Protein AF-A0A914P938-F1 (afdb_monomer)

Solvent-accessible surface area (backbone atoms only — not comparable to full-atom values): 10726 Å² total; per-residue (Å²): 134,90,89,69,88,89,79,86,85,87,88,77,64,89,82,74,40,92,81,68,36,75,65,54,51,44,51,51,51,37,60,76,34,74,74,81,52,87,70,83,89,84,82,69,67,74,60,75,78,57,80,80,78,50,75,64,57,53,54,50,49,54,53,52,51,53,52,50,52,54,47,52,55,49,51,45,67,73,27,44,41,78,91,78,74,43,78,63,73,77,56,64,74,72,51,51,45,81,44,73,62,90,95,41,82,42,75,42,33,48,74,63,50,55,76,46,41,38,73,92,80,70,40,60,69,74,62,75,70,63,75,47,50,64,58,51,54,58,74,70,42,96,70,90,76,87,73,84,83,68,77,81,74,77,78,80,75,76,86,83,127

Secondary structure (DSSP, 8-state):
---S---------TTS-SSS-HHHHHHHHHHHTTTSS-------GGGGG-SSPPHHHHHHHHHHHHHHHHHHHHHHHHHEETTTTEE---SGGGSEEEEEETTEEEEEEHHHHHHTEETTTTEES--GGGGGHHHHHHHH-SS------SPPPPP------

Radius of gyration: 25.07 Å; Cα contacts (8 Å, |Δi|>4): 70; chains: 1; bounding box: 50×64×79 Å

Organism: NCBI:txid227884

Foldseek 3Di:
DPPDDDDDDDDDDCVNDDPCHQVNVQVVCCVVCVPVDHGDDDDCPPCVVPDDDDPVCVVVVVVLVVVVVVLVVVQCVVQADPVVRGGNLPDQQSAWDFDDDDPDTDTHRVVVQVVQADPVVRGGPDPPCVVCVVVVVVVVDPDDPDDPPDDPDPPPPDPDD

Structure (mmCIF, N/CA/C/O backbone):
data_AF-A0A914P938-F1
#
_entry.id   AF-A0A914P938-F1
#
loop_
_atom_site.group_PDB
_atom_site.id
_atom_site.type_symbol
_atom_site.label_atom_id
_atom_site.label_alt_id
_atom_site.label_comp_id
_atom_site.label_asym_id
_atom_site.label_entity_id
_atom_site.label_seq_id
_atom_site.pdbx_PDB_ins_code
_atom_site.Cartn_x
_atom_site.Cartn_y
_atom_site.Cartn_z
_atom_site.occupancy
_atom_site.B_iso_or_equiv
_atom_site.auth_seq_id
_atom_site.auth_comp_id
_atom_site.auth_asym_id
_atom_site.auth_atom_id
_atom_site.pdbx_PDB_model_num
ATOM 1 N N . MET A 1 1 ? -4.008 -5.122 42.648 1.00 38.56 1 MET A N 1
ATOM 2 C CA . MET A 1 1 ? -4.780 -3.915 42.281 1.00 38.56 1 MET A CA 1
ATOM 3 C C . MET A 1 1 ? -4.215 -3.361 40.977 1.00 38.56 1 MET A C 1
ATOM 5 O O . MET A 1 1 ? -3.126 -2.799 41.007 1.00 38.56 1 MET A O 1
ATOM 9 N N . GLN A 1 2 ? -4.878 -3.573 39.835 1.00 46.28 2 GLN A N 1
ATOM 10 C CA . GLN A 1 2 ? -4.465 -2.946 38.571 1.00 46.28 2 GLN A CA 1
ATOM 11 C C . GLN A 1 2 ? -4.827 -1.458 38.628 1.00 46.28 2 GLN A C 1
ATOM 13 O O . GLN A 1 2 ? -5.986 -1.089 38.478 1.00 46.28 2 GLN A O 1
ATOM 18 N N . HIS A 1 3 ? -3.842 -0.609 38.910 1.00 46.06 3 HIS A N 1
ATOM 19 C CA . HIS A 1 3 ? -4.010 0.841 38.873 1.00 46.06 3 HIS A CA 1
ATOM 20 C C . HIS A 1 3 ? -3.746 1.326 37.445 1.00 46.06 3 HIS A C 1
ATOM 22 O O . HIS A 1 3 ? -2.600 1.526 37.052 1.00 46.06 3 HIS A O 1
ATOM 28 N N . GLY A 1 4 ? -4.809 1.478 36.654 1.00 66.81 4 GLY A N 1
ATOM 29 C CA . GLY A 1 4 ? -4.740 2.047 35.310 1.00 66.81 4 GLY A CA 1
ATOM 30 C C . GLY A 1 4 ? -6.095 2.034 34.608 1.00 66.81 4 GLY A C 1
ATOM 31 O O . GLY A 1 4 ? -6.872 1.097 34.762 1.00 66.81 4 GLY A O 1
ATOM 32 N N . VAL A 1 5 ? -6.384 3.077 33.828 1.00 75.38 5 VAL A N 1
ATOM 33 C CA . VAL A 1 5 ? -7.568 3.108 32.956 1.00 75.38 5 VAL A CA 1
ATOM 34 C C . VAL A 1 5 ? -7.346 2.117 31.814 1.00 75.38 5 VAL A C 1
ATOM 36 O O . VAL A 1 5 ? -6.444 2.321 30.997 1.00 75.38 5 VAL A O 1
ATOM 39 N N . GLN A 1 6 ? -8.162 1.064 31.750 1.00 79.75 6 GLN A N 1
ATOM 40 C CA . GLN A 1 6 ? -8.167 0.131 30.624 1.00 79.75 6 GLN A CA 1
ATOM 41 C C . GLN A 1 6 ? -8.705 0.846 29.382 1.00 79.75 6 GLN A C 1
ATOM 43 O O . GLN A 1 6 ? -9.772 1.457 29.405 1.00 79.75 6 GLN A O 1
ATOM 48 N N . ARG A 1 7 ? -7.927 0.818 28.299 1.00 87.25 7 ARG A N 1
ATOM 49 C CA . ARG A 1 7 ? -8.291 1.414 27.013 1.00 87.25 7 ARG A CA 1
ATOM 50 C C . ARG A 1 7 ? -8.195 0.352 25.938 1.00 87.25 7 ARG A C 1
ATOM 52 O O . ARG A 1 7 ? -7.213 -0.383 25.884 1.00 87.25 7 ARG A O 1
ATOM 59 N N . TYR A 1 8 ? -9.193 0.332 25.070 1.00 88.31 8 TYR A N 1
ATOM 60 C CA . TYR A 1 8 ? -9.254 -0.557 23.921 1.00 88.31 8 TYR A CA 1
ATOM 61 C C . TYR A 1 8 ? -9.165 0.277 22.648 1.00 88.31 8 TYR A C 1
ATOM 63 O O . TYR A 1 8 ? -9.718 1.376 22.577 1.00 88.31 8 TYR A O 1
ATOM 71 N N . LEU A 1 9 ? -8.456 -0.245 21.652 1.00 91.19 9 LEU A N 1
ATOM 72 C CA . LEU A 1 9 ? -8.358 0.351 20.328 1.00 91.19 9 LEU A CA 1
ATOM 73 C C . LEU A 1 9 ? -8.893 -0.651 19.311 1.00 91.19 9 LEU A C 1
ATOM 75 O O . LEU A 1 9 ? -8.418 -1.783 19.243 1.00 91.19 9 LEU A O 1
ATOM 79 N N . ILE A 1 10 ? -9.862 -0.215 18.513 1.00 91.81 10 ILE A N 1
ATOM 80 C CA . ILE A 1 10 ? -10.369 -0.967 17.369 1.00 91.81 10 ILE A CA 1
ATOM 81 C C . ILE A 1 10 ? -9.857 -0.270 16.114 1.00 91.81 10 ILE A C 1
ATOM 83 O O . ILE A 1 10 ? -10.047 0.934 15.948 1.00 91.81 10 ILE A O 1
ATOM 87 N N . ILE A 1 11 ? -9.201 -1.029 15.239 1.00 93.38 11 ILE A N 1
ATOM 88 C CA . ILE A 1 11 ? -8.705 -0.537 13.953 1.00 93.38 11 ILE A CA 1
ATOM 89 C C . ILE A 1 11 ? -9.637 -1.064 12.862 1.00 93.38 11 ILE A C 1
ATOM 91 O O . ILE A 1 11 ? -9.816 -2.274 12.728 1.00 93.38 11 ILE A O 1
ATOM 95 N N . ARG A 1 12 ? -10.224 -0.153 12.079 1.00 94.44 12 ARG A N 1
ATOM 96 C CA . ARG A 1 12 ? -11.089 -0.460 10.932 1.00 94.44 12 ARG A CA 1
ATOM 97 C C . ARG A 1 12 ? -10.456 0.111 9.665 1.00 94.44 12 ARG A C 1
ATOM 99 O O . ARG A 1 12 ? -10.177 1.306 9.612 1.00 94.44 12 ARG A O 1
ATOM 106 N N . CYS A 1 13 ? -10.290 -0.719 8.637 1.00 94.56 13 CYS A N 1
ATOM 107 C CA . CYS A 1 13 ? -9.940 -0.244 7.297 1.00 94.56 13 CYS A CA 1
ATOM 108 C C . CYS A 1 13 ? -11.151 0.423 6.630 1.00 94.56 13 CYS A C 1
ATOM 110 O O . CYS A 1 13 ? -12.279 -0.043 6.786 1.00 94.56 13 CYS A O 1
ATOM 112 N N . GLU A 1 14 ? -10.919 1.472 5.841 1.00 93.25 14 GLU A N 1
ATOM 113 C CA . GLU A 1 14 ? -11.971 2.269 5.189 1.00 93.25 14 GLU A CA 1
ATOM 114 C C . GLU A 1 14 ? -12.981 1.410 4.406 1.00 93.25 14 GLU A C 1
ATOM 116 O O . GLU A 1 14 ? -14.192 1.531 4.615 1.00 93.25 14 GLU A O 1
ATOM 121 N N . ASN A 1 15 ? -12.467 0.454 3.626 1.00 92.75 15 ASN A N 1
ATOM 122 C CA . ASN A 1 15 ? -13.236 -0.461 2.778 1.00 92.75 15 ASN A CA 1
ATOM 123 C C . ASN A 1 15 ? -13.522 -1.828 3.427 1.00 92.75 15 ASN A C 1
ATOM 125 O O . ASN A 1 15 ? -13.837 -2.783 2.725 1.00 92.75 15 ASN A O 1
ATOM 129 N N . ALA A 1 16 ? -13.414 -1.961 4.756 1.00 93.69 16 ALA A N 1
ATOM 130 C CA . ALA A 1 16 ? -13.637 -3.247 5.430 1.00 93.69 16 ALA A CA 1
ATOM 131 C C . ALA A 1 16 ? -15.064 -3.789 5.227 1.00 93.69 16 ALA A C 1
ATOM 133 O O . ALA A 1 16 ? -15.266 -4.994 5.098 1.00 93.69 16 ALA A O 1
ATOM 134 N N . ASN A 1 17 ? -16.059 -2.900 5.221 1.00 96.19 17 ASN A N 1
ATOM 135 C CA . ASN A 1 17 ? -17.442 -3.220 4.892 1.00 96.19 17 ASN A CA 1
ATOM 136 C C . ASN A 1 17 ? -18.202 -1.932 4.542 1.00 96.19 17 ASN A C 1
ATOM 138 O O . ASN A 1 17 ? -18.013 -0.907 5.203 1.00 96.19 17 ASN A O 1
ATOM 142 N N . ARG A 1 18 ? -19.081 -2.003 3.536 1.00 95.06 18 ARG A N 1
ATOM 143 C CA . ARG A 1 18 ? -19.900 -0.881 3.049 1.00 95.06 18 ARG A CA 1
ATOM 144 C C . ARG A 1 18 ? -20.980 -0.425 4.039 1.00 95.06 18 ARG A C 1
ATOM 146 O O . ARG A 1 18 ? -21.289 0.759 4.084 1.00 95.06 18 ARG A O 1
ATOM 153 N N . HIS A 1 19 ? -21.573 -1.349 4.790 1.00 96.06 19 HIS A N 1
ATOM 154 C CA . HIS A 1 19 ? -22.701 -1.074 5.688 1.00 96.06 19 HIS A CA 1
ATOM 155 C C . HIS A 1 19 ? -22.261 -0.881 7.141 1.00 96.06 19 HIS A C 1
ATOM 157 O O . HIS A 1 19 ? -22.829 -0.060 7.853 1.00 96.06 19 HIS A O 1
ATOM 163 N N . TYR A 1 20 ? -21.214 -1.586 7.571 1.00 95.62 20 TYR A N 1
ATOM 164 C CA . TYR A 1 20 ? -20.642 -1.434 8.910 1.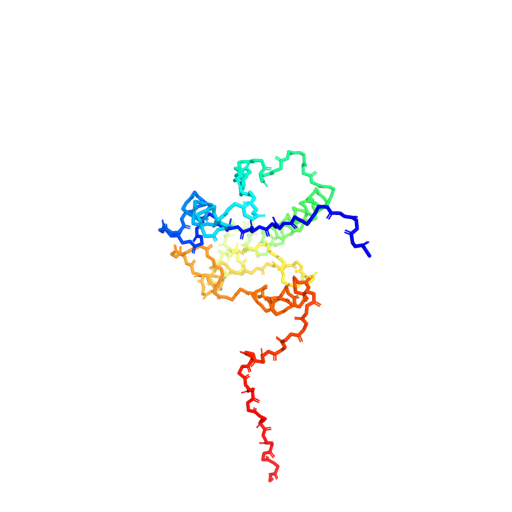00 95.62 20 TYR A CA 1
ATOM 165 C C . TYR A 1 20 ? -19.612 -0.294 8.903 1.00 95.62 20 TYR A C 1
ATOM 167 O O . TYR A 1 20 ? -18.394 -0.515 8.873 1.00 95.62 20 TYR A O 1
ATOM 175 N N . THR A 1 21 ? -20.119 0.941 8.859 1.00 96.19 21 THR A N 1
ATOM 176 C CA . THR A 1 21 ? -19.295 2.159 8.878 1.00 96.19 21 THR A CA 1
ATOM 177 C C . THR A 1 21 ? -18.649 2.375 10.248 1.00 96.19 21 THR A C 1
ATOM 179 O O . THR A 1 21 ? -19.033 1.755 11.242 1.00 96.19 21 THR A O 1
ATOM 182 N N . THR A 1 22 ? -17.646 3.254 10.319 1.00 96.12 22 THR A N 1
ATOM 183 C CA . THR A 1 22 ? -16.980 3.590 11.588 1.00 96.12 22 THR A CA 1
ATOM 184 C C . THR A 1 22 ? -17.975 4.160 12.604 1.00 96.12 22 THR A C 1
ATOM 186 O O . THR A 1 22 ? -17.919 3.826 13.785 1.00 96.12 22 THR A O 1
ATOM 189 N N . GLU A 1 23 ? -18.917 4.972 12.128 1.00 96.19 23 GLU A N 1
ATOM 190 C CA . GLU A 1 23 ? -19.986 5.591 12.908 1.00 96.19 23 GLU A CA 1
ATOM 191 C C . GLU A 1 23 ? -20.971 4.540 13.408 1.00 96.19 23 GLU A C 1
ATOM 193 O O . GLU A 1 23 ? -21.254 4.495 14.602 1.00 96.19 23 GLU A O 1
ATOM 198 N N . PHE A 1 24 ? -21.423 3.647 12.521 1.00 96.56 24 PHE A N 1
ATOM 199 C CA . PHE A 1 24 ? -22.317 2.554 12.897 1.00 96.56 24 PHE A CA 1
ATOM 200 C C . PHE A 1 24 ? -21.694 1.674 13.984 1.00 96.56 24 PHE A C 1
ATOM 202 O O . PHE A 1 24 ? -22.321 1.395 15.001 1.00 96.56 24 PHE A O 1
ATOM 209 N N . VAL A 1 25 ? -20.435 1.266 13.797 1.00 96.00 25 VAL A N 1
ATOM 210 C CA . VAL A 1 25 ? -19.726 0.430 14.771 1.00 96.00 25 VAL A CA 1
ATOM 211 C C . VAL A 1 25 ? -19.575 1.162 16.106 1.00 96.00 25 VAL A C 1
ATOM 213 O O . VAL A 1 25 ? -19.812 0.568 17.154 1.00 96.00 25 VAL A O 1
ATOM 216 N N . GLN A 1 26 ? -19.229 2.452 16.100 1.00 95.94 26 GLN A N 1
ATOM 217 C CA . GLN A 1 26 ? -19.117 3.226 17.336 1.00 95.94 26 GLN A CA 1
ATOM 218 C C . GLN A 1 26 ? -20.452 3.338 18.083 1.00 95.94 26 GLN A C 1
ATOM 220 O O . GLN A 1 26 ? -20.459 3.175 19.305 1.00 95.94 26 GLN A O 1
ATOM 225 N N . GLN A 1 27 ? -21.548 3.603 17.368 1.00 96.25 27 GLN A N 1
ATOM 226 C CA . GLN A 1 27 ? -22.894 3.674 17.940 1.00 96.25 27 GLN A CA 1
ATOM 227 C C . GLN A 1 27 ? -23.321 2.327 18.520 1.00 96.25 27 GLN A C 1
ATOM 229 O O . GLN A 1 27 ? -23.777 2.277 19.658 1.00 96.25 27 GLN A O 1
ATOM 234 N N . LEU A 1 28 ? -23.085 1.236 17.786 1.00 95.94 28 LEU A N 1
ATOM 235 C CA . LEU A 1 28 ? -23.363 -0.122 18.247 1.00 95.94 28 LEU A CA 1
ATOM 236 C C . LEU A 1 28 ? -22.640 -0.426 19.565 1.00 95.94 28 LEU A C 1
ATOM 238 O O . LEU A 1 28 ? -23.264 -0.868 20.523 1.00 95.94 28 LEU A O 1
ATOM 242 N N . PHE A 1 29 ? -21.337 -0.145 19.649 1.00 94.81 29 PHE A N 1
ATOM 243 C CA . PHE A 1 29 ? -20.583 -0.362 20.886 1.00 94.81 29 PHE A CA 1
ATOM 244 C C . PHE A 1 29 ? -21.005 0.576 22.024 1.00 94.81 29 PHE A C 1
ATOM 246 O O . PHE A 1 29 ? -20.908 0.184 23.183 1.00 94.81 29 PHE A O 1
ATOM 253 N N . ALA A 1 30 ? -21.437 1.804 21.724 1.00 94.56 30 ALA A N 1
ATOM 254 C CA . ALA A 1 30 ? -21.937 2.727 22.742 1.00 94.56 30 ALA A CA 1
ATOM 255 C C . ALA A 1 30 ? -23.237 2.210 23.376 1.00 94.56 30 ALA A C 1
ATOM 257 O O . ALA A 1 30 ? -23.364 2.231 24.599 1.00 94.56 30 ALA A O 1
ATOM 258 N N . GLU A 1 31 ? -24.164 1.726 22.545 1.00 96.12 31 GLU A N 1
ATOM 259 C CA . GLU A 1 31 ? -25.457 1.192 22.980 1.00 96.12 31 GLU A CA 1
ATOM 260 C C . GLU A 1 31 ? -25.283 -0.122 23.755 1.00 96.12 31 GLU A C 1
ATOM 262 O O . GLU A 1 31 ? -25.703 -0.237 24.907 1.00 96.12 31 GLU A O 1
ATOM 267 N N . GLU A 1 32 ? -24.566 -1.090 23.177 1.00 95.69 32 GLU A N 1
ATOM 268 C CA . GLU A 1 32 ? -24.318 -2.392 23.814 1.00 95.69 32 GLU A CA 1
ATOM 269 C C . GLU A 1 32 ? -23.444 -2.283 25.070 1.00 95.69 32 GLU A C 1
ATOM 271 O O . GLU A 1 32 ? -23.530 -3.116 25.973 1.00 95.69 32 GLU A O 1
ATOM 276 N N . GLY A 1 33 ? -22.618 -1.237 25.159 1.00 91.25 33 GLY A N 1
ATOM 277 C CA . GLY A 1 33 ? -21.794 -0.957 26.329 1.00 91.25 33 GLY A CA 1
ATOM 278 C C . GLY A 1 33 ? -22.594 -0.547 27.566 1.00 91.25 33 GLY A C 1
ATOM 279 O O . GLY A 1 33 ? -22.049 -0.619 28.664 1.00 91.25 33 GLY A O 1
ATOM 280 N N . LYS A 1 34 ? -23.859 -0.119 27.425 1.00 93.38 34 LYS A N 1
ATOM 281 C CA . LYS A 1 34 ? -24.775 0.230 28.536 1.00 93.38 34 LYS A CA 1
ATOM 282 C C . LYS A 1 34 ? -24.163 1.152 29.607 1.00 93.38 34 LYS A C 1
ATOM 284 O O . LYS A 1 34 ? -24.518 1.079 30.779 1.00 93.38 34 LYS A O 1
ATOM 289 N N . GLY A 1 35 ? -23.245 2.031 29.201 1.00 89.94 35 GLY A N 1
ATOM 290 C CA . GLY A 1 35 ? -22.555 2.972 30.088 1.00 89.94 35 GLY A CA 1
ATOM 291 C C . GLY A 1 35 ? -21.318 2.430 30.819 1.00 89.94 35 GLY A C 1
ATOM 292 O O . GLY A 1 35 ? -20.654 3.211 31.496 1.00 89.94 35 GLY A O 1
ATOM 293 N N . GLU A 1 36 ? -20.951 1.156 30.646 1.00 92.44 36 GLU A N 1
ATOM 294 C CA . GLU A 1 36 ? -19.740 0.558 31.243 1.00 92.44 36 GLU A CA 1
ATOM 295 C C . GLU A 1 36 ? -18.444 1.145 30.659 1.00 92.44 36 GLU A C 1
ATOM 297 O O . GLU A 1 36 ? -17.408 1.216 31.321 1.00 92.44 36 GLU A O 1
ATOM 302 N N . PHE A 1 37 ? -18.487 1.596 29.404 1.00 91.25 37 PHE A N 1
ATOM 303 C CA . PHE A 1 37 ? -17.375 2.271 28.744 1.00 91.25 37 PHE A CA 1
ATOM 304 C C . PHE A 1 37 ? -17.865 3.346 27.772 1.00 91.25 37 PHE A C 1
ATOM 306 O O . PHE A 1 37 ? -19.006 3.342 27.315 1.00 91.25 37 PHE A O 1
ATOM 313 N N . SER A 1 38 ? -16.967 4.274 27.432 1.00 92.12 38 SER A N 1
ATOM 314 C CA . SER A 1 38 ? -17.213 5.290 26.404 1.00 92.12 38 SER A CA 1
ATOM 315 C C . SER A 1 38 ? -16.496 4.931 25.108 1.00 92.12 38 SER A C 1
ATOM 317 O O . SER A 1 38 ? -15.375 4.420 25.127 1.00 92.12 38 SER A O 1
ATOM 319 N N . THR A 1 39 ? -17.128 5.229 23.978 1.00 94.94 39 THR A N 1
ATOM 320 C CA . THR A 1 39 ? -16.568 4.996 22.646 1.00 94.94 39 THR A CA 1
ATOM 321 C C . THR A 1 39 ? -16.277 6.324 21.958 1.00 94.94 39 THR A C 1
ATOM 323 O O . THR A 1 39 ? -16.979 7.317 22.150 1.00 94.94 39 THR A O 1
ATOM 326 N N . ARG A 1 40 ? -15.198 6.371 21.174 1.00 95.25 40 ARG A N 1
ATOM 327 C CA . ARG A 1 40 ? -14.803 7.555 20.402 1.00 95.25 40 ARG A CA 1
ATOM 328 C C . ARG A 1 40 ? -14.306 7.135 19.032 1.00 95.25 40 ARG A C 1
ATOM 330 O O . ARG A 1 40 ? -13.659 6.099 18.900 1.00 95.25 40 ARG A O 1
ATOM 337 N N . ILE A 1 41 ? -14.582 7.971 18.040 1.00 96.50 41 ILE A N 1
ATOM 338 C CA . ILE A 1 41 ? -14.093 7.803 16.674 1.00 96.50 41 ILE A CA 1
ATOM 339 C C . ILE A 1 41 ? -12.825 8.635 16.500 1.00 96.50 41 ILE A C 1
ATOM 341 O O . ILE A 1 41 ? -12.765 9.783 16.937 1.00 96.50 41 ILE A O 1
ATOM 345 N N . ASN A 1 42 ? -11.828 8.065 15.830 1.00 95.75 42 ASN A N 1
ATOM 346 C CA . ASN A 1 42 ? -10.692 8.811 15.310 1.00 95.75 42 ASN A CA 1
ATOM 347 C C . ASN A 1 42 ? -10.439 8.386 13.859 1.00 95.75 42 ASN A C 1
ATOM 349 O O . ASN A 1 42 ? -9.951 7.284 13.609 1.00 95.75 42 ASN A O 1
ATOM 353 N N . VAL A 1 43 ? -10.796 9.255 12.911 1.00 95.50 43 VAL A N 1
ATOM 354 C CA . VAL A 1 43 ? -10.509 9.070 11.485 1.00 95.50 43 VAL A CA 1
ATOM 355 C C . VAL A 1 43 ? -9.301 9.930 11.138 1.00 95.50 43 VAL A C 1
ATOM 357 O O . VAL A 1 43 ? -9.409 11.148 11.037 1.00 95.50 43 VAL A O 1
ATOM 360 N N . LEU A 1 44 ? -8.145 9.292 10.944 1.00 94.62 44 LEU A N 1
ATOM 361 C CA . LEU A 1 44 ? -6.888 9.997 10.656 1.00 94.62 44 LEU A CA 1
ATOM 362 C C . LEU A 1 44 ? -6.915 10.745 9.308 1.00 94.62 44 LEU A C 1
ATOM 364 O O . LEU A 1 44 ? -6.227 11.750 9.143 1.00 94.62 44 LEU A O 1
ATOM 368 N N . GLY A 1 45 ? -7.682 10.242 8.333 1.00 94.44 45 GLY A N 1
ATOM 369 C CA . GLY A 1 45 ? -7.757 10.808 6.984 1.00 94.44 45 GLY A CA 1
ATOM 370 C C . GLY A 1 45 ? -6.385 10.923 6.309 1.00 94.44 45 GLY A C 1
ATOM 371 O O . GLY A 1 45 ? -5.540 10.036 6.431 1.00 94.44 45 GLY A O 1
ATOM 372 N N . HIS A 1 46 ? -6.148 12.048 5.631 1.00 95.69 46 HIS A N 1
ATOM 373 C CA . HIS A 1 46 ? -4.924 12.311 4.864 1.00 95.69 46 HIS A CA 1
ATOM 374 C C . HIS A 1 46 ? -3.648 12.378 5.713 1.00 95.69 46 HIS A C 1
ATOM 376 O O . HIS A 1 46 ? -2.561 12.217 5.169 1.00 95.69 46 HIS A O 1
ATOM 382 N N . ALA A 1 47 ? -3.747 12.530 7.040 1.00 94.56 47 ALA A N 1
ATOM 383 C CA . ALA A 1 47 ? -2.576 12.483 7.917 1.00 94.56 47 ALA A CA 1
ATOM 384 C C . ALA A 1 47 ? -1.827 11.137 7.836 1.00 94.56 47 ALA A C 1
ATOM 386 O O . ALA A 1 47 ? -0.643 11.072 8.158 1.00 94.56 47 ALA A O 1
ATOM 387 N N . GLN A 1 48 ? -2.490 10.073 7.363 1.00 95.19 48 GLN A N 1
ATOM 388 C CA . GLN A 1 48 ? -1.872 8.768 7.102 1.00 95.19 48 GLN A CA 1
ATOM 389 C C . GLN A 1 48 ? -0.814 8.801 5.990 1.00 95.19 48 GLN A C 1
ATOM 391 O O . GLN A 1 48 ? 0.067 7.948 5.982 1.00 95.19 48 GLN A O 1
ATOM 396 N N . GLN A 1 49 ? -0.857 9.789 5.087 1.00 94.81 49 GLN A N 1
ATOM 397 C CA . GLN A 1 49 ? 0.198 10.007 4.086 1.00 94.81 49 GLN A CA 1
ATOM 398 C C . GLN A 1 49 ? 1.520 10.449 4.736 1.00 94.81 49 GLN A C 1
ATOM 400 O O . GLN A 1 49 ? 2.573 10.409 4.103 1.00 94.81 49 GLN A O 1
ATOM 405 N N . GLY A 1 50 ? 1.473 10.843 6.012 1.00 94.31 50 GLY A N 1
ATOM 406 C CA . GLY A 1 50 ? 2.597 11.396 6.742 1.00 94.31 50 GLY A CA 1
ATOM 407 C C . GLY A 1 50 ? 2.830 12.868 6.409 1.00 94.31 50 GLY A C 1
ATOM 408 O O . GLY A 1 50 ? 2.001 13.543 5.805 1.00 94.31 50 GLY A O 1
ATOM 409 N N . GLY A 1 51 ? 3.973 13.376 6.859 1.00 95.06 51 GLY A N 1
ATOM 410 C CA . GLY A 1 51 ? 4.458 14.708 6.504 1.00 95.06 51 GLY A CA 1
ATOM 411 C C . GLY A 1 51 ? 5.823 14.580 5.849 1.00 95.06 51 GLY A C 1
ATOM 412 O O . GLY A 1 51 ? 5.943 14.323 4.657 1.00 95.06 51 GLY A O 1
ATOM 413 N N . ASN A 1 52 ? 6.873 14.693 6.657 1.00 96.06 52 ASN A N 1
ATOM 414 C CA . ASN A 1 52 ? 8.222 14.420 6.180 1.00 96.06 52 ASN A CA 1
ATOM 415 C C . ASN A 1 52 ? 8.446 12.901 6.072 1.00 96.06 52 ASN A C 1
ATOM 417 O O . ASN A 1 52 ? 8.214 12.203 7.063 1.00 96.06 52 ASN A O 1
ATOM 421 N N . PRO A 1 53 ? 8.955 12.385 4.936 1.00 96.56 53 PRO A N 1
ATOM 422 C CA . PRO A 1 53 ? 9.214 10.957 4.779 1.00 96.56 53 PRO A CA 1
ATOM 423 C C . PRO A 1 53 ? 10.242 10.489 5.807 1.00 96.56 53 PRO A C 1
ATOM 425 O O . PRO A 1 53 ? 11.165 11.242 6.162 1.00 96.56 53 PRO A O 1
ATOM 428 N N . THR A 1 54 ? 10.097 9.250 6.276 1.00 97.25 54 THR A N 1
ATOM 429 C CA . THR A 1 54 ? 10.995 8.681 7.285 1.00 97.25 54 THR A CA 1
ATOM 430 C C . THR A 1 54 ? 12.414 8.514 6.719 1.00 97.25 54 THR A C 1
ATOM 432 O O . THR A 1 54 ? 12.590 8.416 5.501 1.00 97.25 54 THR A O 1
ATOM 435 N N . PRO A 1 55 ? 13.467 8.457 7.558 1.00 97.94 55 PRO A N 1
ATOM 436 C CA . PRO A 1 55 ? 14.818 8.153 7.078 1.00 97.94 55 PRO A CA 1
ATOM 437 C C . PRO A 1 55 ? 14.898 6.831 6.301 1.00 97.94 55 PRO A C 1
ATOM 439 O O . PRO A 1 55 ? 15.678 6.724 5.354 1.00 97.94 55 PRO A O 1
ATOM 442 N N . PHE A 1 56 ? 14.069 5.851 6.678 1.00 95.69 56 PHE A N 1
ATOM 443 C CA . PHE A 1 56 ? 13.948 4.582 5.970 1.00 95.69 56 PHE A CA 1
ATOM 444 C C . PHE A 1 56 ? 13.425 4.790 4.546 1.00 95.69 56 PHE A C 1
ATOM 446 O O . PHE A 1 56 ? 14.094 4.380 3.598 1.00 95.69 56 PHE A O 1
ATOM 453 N N . ASP A 1 57 ? 12.302 5.497 4.387 1.00 96.50 57 ASP A N 1
ATOM 454 C CA . ASP A 1 57 ? 11.701 5.754 3.071 1.00 96.50 57 ASP A CA 1
ATOM 455 C C . ASP A 1 57 ? 12.631 6.569 2.172 1.00 96.50 57 ASP A C 1
ATOM 457 O O . ASP A 1 57 ? 12.763 6.276 0.987 1.00 96.50 57 ASP A O 1
ATOM 461 N N . ARG A 1 58 ? 13.352 7.548 2.736 1.00 97.44 58 ARG A N 1
ATOM 462 C CA . ARG A 1 58 ? 14.352 8.330 1.989 1.00 97.44 58 ARG A CA 1
ATOM 463 C C . ARG A 1 58 ? 15.476 7.445 1.464 1.00 97.44 58 ARG A C 1
ATOM 465 O O . ARG A 1 58 ? 15.809 7.504 0.285 1.00 97.44 58 ARG A O 1
ATOM 472 N N . ASN A 1 59 ? 16.059 6.617 2.333 1.00 96.94 59 ASN A N 1
ATOM 473 C CA . ASN A 1 59 ? 17.158 5.736 1.952 1.00 96.94 59 ASN A CA 1
ATOM 474 C C . ASN A 1 59 ? 16.710 4.678 0.935 1.00 96.94 59 ASN A C 1
ATOM 476 O O . ASN A 1 59 ? 17.412 4.434 -0.047 1.00 96.94 59 ASN A O 1
ATOM 480 N N . MET A 1 60 ? 15.542 4.070 1.158 1.00 95.44 60 MET A N 1
ATOM 481 C CA . MET A 1 60 ? 14.965 3.089 0.245 1.00 95.44 6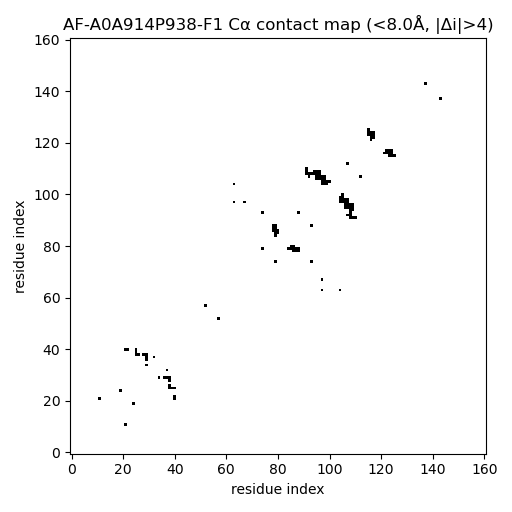0 MET A CA 1
ATOM 482 C C . MET A 1 60 ? 14.645 3.724 -1.111 1.00 95.44 60 MET A C 1
ATOM 484 O O . MET A 1 60 ? 15.019 3.163 -2.135 1.00 95.44 60 MET A O 1
ATOM 488 N N . GLY A 1 61 ? 14.049 4.919 -1.129 1.00 96.12 61 GLY A N 1
ATOM 489 C CA . GLY A 1 61 ? 13.758 5.662 -2.355 1.00 96.12 61 GLY A CA 1
ATOM 490 C C . GLY A 1 61 ? 15.009 5.905 -3.199 1.00 96.12 61 GLY A C 1
ATOM 491 O O . GLY A 1 61 ? 15.017 5.590 -4.386 1.00 96.12 61 GLY A O 1
ATOM 492 N N . THR A 1 62 ? 16.106 6.365 -2.587 1.00 97.00 62 THR A N 1
ATOM 493 C CA . THR A 1 62 ? 17.384 6.543 -3.299 1.00 97.00 62 THR A CA 1
ATOM 494 C C . THR A 1 62 ? 17.954 5.219 -3.815 1.00 97.00 62 THR A C 1
ATOM 496 O O . THR A 1 62 ? 18.438 5.164 -4.944 1.00 97.00 62 THR A O 1
ATOM 499 N N . LYS A 1 63 ? 17.878 4.138 -3.028 1.00 95.56 63 LYS A N 1
ATOM 500 C CA . LYS A 1 63 ? 18.344 2.806 -3.451 1.00 95.56 63 LYS A CA 1
ATOM 501 C C . LYS A 1 63 ? 17.556 2.273 -4.644 1.00 95.56 63 LYS A C 1
ATOM 503 O O . LYS A 1 63 ? 18.164 1.797 -5.598 1.00 95.56 63 LYS A O 1
ATOM 508 N N . LEU A 1 64 ? 16.228 2.351 -4.595 1.00 96.88 64 LEU A N 1
ATOM 509 C CA . LEU A 1 64 ? 15.368 1.895 -5.685 1.00 96.88 64 LEU A CA 1
ATOM 510 C C . LEU A 1 64 ? 15.569 2.753 -6.939 1.00 96.88 64 LEU A C 1
ATOM 512 O O . LEU A 1 64 ? 15.688 2.198 -8.024 1.00 96.88 64 LEU A O 1
ATOM 516 N N . ALA A 1 65 ? 15.710 4.074 -6.796 1.00 97.62 65 ALA A N 1
ATOM 517 C CA . ALA A 1 65 ? 15.988 4.968 -7.920 1.00 97.62 65 ALA A CA 1
ATOM 518 C C . ALA A 1 65 ? 17.324 4.649 -8.612 1.00 97.62 65 ALA A C 1
ATOM 520 O O . ALA A 1 65 ? 17.373 4.555 -9.836 1.00 97.62 65 ALA A O 1
ATOM 521 N N . ALA A 1 66 ? 18.393 4.425 -7.839 1.00 97.44 66 ALA A N 1
ATOM 522 C CA . ALA A 1 66 ? 19.691 4.038 -8.392 1.00 97.44 66 ALA A CA 1
ATOM 523 C C . ALA A 1 66 ? 19.604 2.709 -9.160 1.00 97.44 66 ALA A C 1
ATOM 525 O O . ALA A 1 66 ? 20.081 2.615 -10.288 1.00 97.44 66 ALA A O 1
ATOM 526 N N . ARG A 1 67 ? 18.920 1.708 -8.589 1.00 96.69 67 ARG A N 1
ATOM 527 C CA . ARG A 1 67 ? 18.707 0.407 -9.242 1.00 96.69 67 ARG A CA 1
ATOM 528 C C . ARG A 1 67 ? 17.870 0.516 -10.512 1.00 96.69 67 ARG A C 1
ATOM 530 O O . ARG A 1 67 ? 18.208 -0.119 -11.503 1.00 96.69 67 ARG A O 1
ATOM 537 N N . ALA A 1 68 ? 16.805 1.315 -10.496 1.00 97.06 68 ALA A N 1
ATOM 538 C CA . ALA A 1 68 ? 15.979 1.560 -11.674 1.00 97.06 68 ALA A CA 1
ATOM 539 C C . ALA A 1 68 ? 16.793 2.204 -12.804 1.00 97.06 68 ALA A C 1
ATOM 541 O O . ALA A 1 68 ? 16.692 1.778 -13.950 1.00 97.06 68 ALA A O 1
ATOM 542 N N . LEU A 1 69 ? 17.645 3.183 -12.484 1.00 97.31 69 LEU A N 1
ATOM 543 C CA . LEU A 1 69 ? 18.507 3.825 -13.475 1.00 97.31 69 LEU A CA 1
ATOM 544 C C . LEU A 1 69 ? 19.544 2.852 -14.059 1.00 97.31 69 LEU A C 1
ATOM 546 O O . LEU A 1 69 ? 19.710 2.800 -15.275 1.00 97.31 69 LEU A O 1
ATOM 550 N N . GLU A 1 70 ? 20.218 2.067 -13.213 1.00 96.56 70 GLU A N 1
ATOM 551 C CA . GLU A 1 70 ? 21.151 1.016 -13.656 1.00 96.56 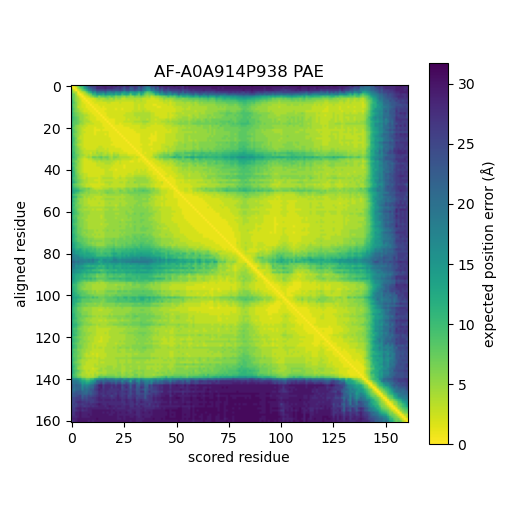70 GLU A CA 1
ATOM 552 C C . GLU A 1 70 ? 20.475 0.020 -14.607 1.00 96.56 70 GLU A C 1
ATOM 554 O O . GLU A 1 70 ? 21.051 -0.371 -15.628 1.00 96.56 70 GLU A O 1
ATOM 559 N N . TYR A 1 71 ? 19.236 -0.358 -14.294 1.00 95.62 71 TYR A N 1
ATOM 560 C CA . TYR A 1 71 ? 18.448 -1.266 -15.109 1.00 95.62 71 TYR A CA 1
ATOM 561 C C . TYR A 1 71 ? 18.077 -0.658 -16.464 1.00 95.62 71 TYR A C 1
ATOM 563 O O . TYR A 1 71 ? 18.340 -1.274 -17.493 1.00 95.62 71 TYR A O 1
ATOM 571 N N . LEU A 1 72 ? 17.575 0.581 -16.489 1.00 94.88 72 LEU A N 1
ATOM 572 C CA . LEU A 1 72 ? 17.253 1.287 -17.734 1.00 94.88 72 LEU A CA 1
ATOM 573 C C . LEU A 1 72 ? 18.475 1.441 -18.648 1.00 94.88 72 LEU A C 1
ATOM 575 O O . LEU A 1 72 ? 18.366 1.247 -19.855 1.00 94.88 72 LEU A O 1
ATOM 579 N N . ILE A 1 73 ? 19.649 1.756 -18.088 1.00 95.19 73 ILE A N 1
ATOM 580 C CA . ILE A 1 73 ? 20.895 1.859 -18.864 1.00 95.19 73 ILE A CA 1
ATOM 581 C C . ILE A 1 73 ? 21.283 0.498 -19.450 1.00 95.19 73 ILE A C 1
ATOM 583 O O . ILE A 1 73 ? 21.721 0.435 -20.598 1.00 95.19 73 ILE A O 1
ATOM 587 N N . THR A 1 74 ? 21.148 -0.577 -18.671 1.00 94.00 74 THR A N 1
ATOM 588 C CA . THR A 1 74 ? 21.435 -1.944 -19.134 1.00 94.00 74 THR A CA 1
ATOM 589 C C . THR A 1 74 ? 20.514 -2.328 -20.289 1.00 94.00 74 THR A C 1
ATOM 591 O O . THR A 1 74 ? 21.001 -2.683 -21.356 1.00 94.00 74 THR A O 1
ATOM 594 N N . GLN A 1 75 ? 19.205 -2.144 -20.115 1.00 93.50 75 GLN A N 1
ATOM 595 C CA . GLN A 1 75 ? 18.195 -2.445 -21.129 1.00 93.50 75 GLN A CA 1
ATOM 596 C C . GLN A 1 75 ? 18.391 -1.611 -22.402 1.00 93.50 75 GLN A C 1
ATOM 598 O O . GLN A 1 75 ? 18.324 -2.140 -23.505 1.00 93.50 75 GLN A O 1
ATOM 603 N N . ALA A 1 76 ? 18.714 -0.319 -22.273 1.00 92.00 76 ALA A N 1
ATOM 604 C CA . ALA A 1 76 ? 18.998 0.530 -23.426 1.00 92.00 76 ALA A CA 1
ATOM 605 C C . ALA A 1 76 ? 20.226 0.047 -24.215 1.00 92.00 76 ALA A C 1
ATOM 607 O O . ALA A 1 76 ? 20.192 0.033 -25.438 1.00 92.00 76 ALA A O 1
ATOM 608 N N . LYS A 1 77 ? 21.301 -0.372 -23.536 1.00 91.81 77 LYS A N 1
ATOM 609 C CA . LYS A 1 77 ? 22.504 -0.903 -24.202 1.00 91.81 77 LYS A CA 1
ATOM 610 C C . LYS A 1 77 ? 22.266 -2.243 -24.891 1.00 91.81 77 LYS A C 1
ATOM 612 O O . LYS A 1 77 ? 22.942 -2.540 -25.868 1.00 91.81 77 LYS A O 1
ATOM 617 N N . GLU A 1 78 ? 21.374 -3.055 -24.342 1.00 91.06 78 GLU A N 1
ATOM 618 C CA . GLU A 1 78 ? 21.074 -4.392 -24.847 1.00 91.06 78 GLU A CA 1
ATOM 619 C C . GLU A 1 78 ? 20.115 -4.350 -26.040 1.00 91.06 78 GLU A C 1
ATOM 621 O O . GLU A 1 78 ? 20.351 -5.011 -27.050 1.00 91.06 78 GLU A O 1
ATOM 626 N N . TYR A 1 79 ? 19.071 -3.522 -25.957 1.00 91.06 79 TYR A N 1
ATOM 627 C CA . TYR A 1 79 ? 17.985 -3.518 -26.933 1.00 91.06 79 TYR A CA 1
ATOM 628 C C . TYR A 1 79 ? 18.033 -2.377 -27.957 1.00 91.06 79 TYR A C 1
ATOM 630 O O . TYR A 1 79 ? 17.361 -2.477 -28.985 1.00 91.06 79 TYR A O 1
ATOM 638 N N . VAL A 1 80 ? 18.800 -1.305 -27.725 1.00 89.81 80 VAL A N 1
ATOM 639 C CA . VAL A 1 80 ? 18.890 -0.164 -28.654 1.00 89.81 80 VAL A CA 1
ATOM 640 C C . VAL A 1 80 ? 20.239 -0.159 -29.368 1.00 89.81 80 VAL A C 1
ATOM 642 O O . VAL A 1 80 ? 21.279 0.101 -28.766 1.00 89.81 80 VAL A O 1
ATOM 645 N N . ASP A 1 81 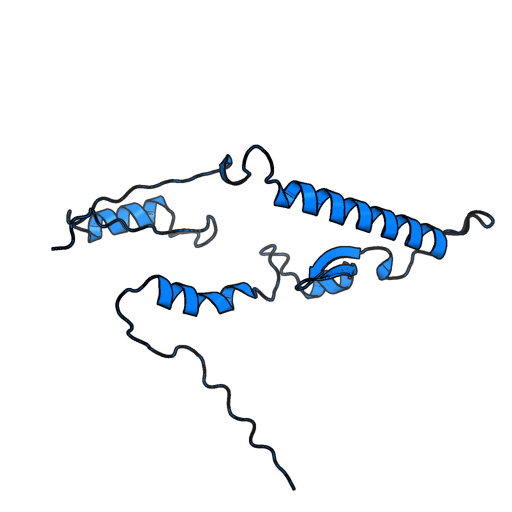? 20.211 -0.381 -30.682 1.00 88.62 81 ASP A N 1
ATOM 646 C CA . ASP A 1 81 ? 21.374 -0.229 -31.559 1.00 88.62 81 ASP A CA 1
ATOM 647 C C . ASP A 1 81 ? 21.336 1.168 -32.198 1.00 88.62 81 ASP A C 1
ATOM 649 O O . ASP A 1 81 ? 20.541 1.448 -33.101 1.00 88.62 81 ASP A O 1
ATOM 653 N N . LEU A 1 82 ? 22.188 2.068 -31.698 1.00 87.12 82 LEU A N 1
ATOM 654 C CA . LEU A 1 82 ? 22.262 3.453 -32.171 1.00 87.12 82 LEU A CA 1
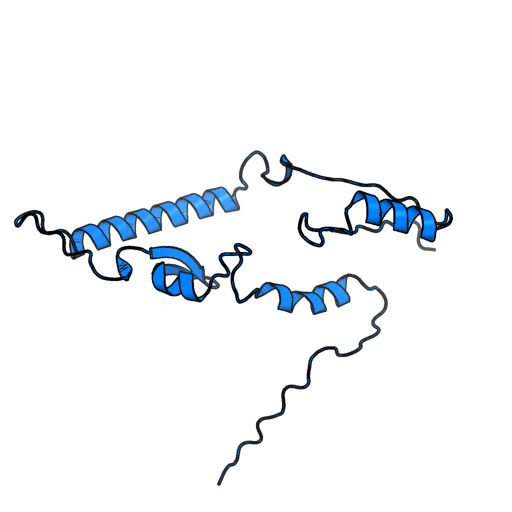ATOM 655 C C . LEU A 1 82 ? 22.823 3.568 -33.593 1.00 87.12 82 LEU A C 1
ATOM 657 O O . LEU A 1 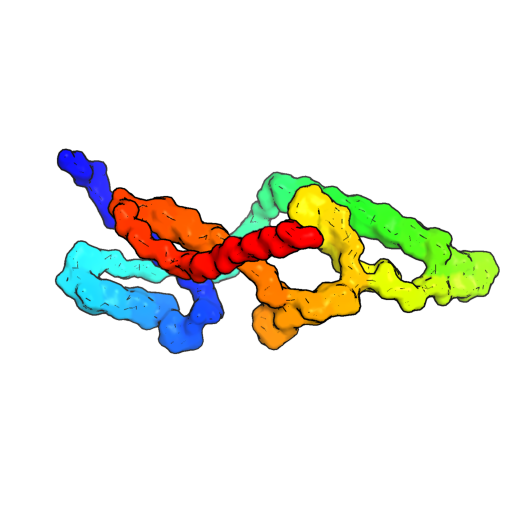82 ? 22.466 4.504 -34.305 1.00 87.12 82 LEU A O 1
ATOM 661 N N . GLU A 1 83 ? 23.685 2.642 -34.017 1.00 87.81 83 GLU A N 1
ATOM 662 C CA . GLU A 1 83 ? 24.312 2.697 -35.341 1.00 87.81 83 GLU A CA 1
ATOM 663 C C . GLU A 1 83 ? 23.315 2.310 -36.431 1.00 87.81 83 GLU A C 1
ATOM 665 O O . GLU A 1 83 ? 23.276 2.928 -37.496 1.00 87.81 83 GLU A O 1
ATOM 670 N N . LYS A 1 84 ? 22.468 1.316 -36.146 1.00 88.56 84 LYS A N 1
ATOM 671 C CA . LYS A 1 84 ? 21.420 0.858 -37.069 1.00 88.56 84 LYS A CA 1
ATOM 672 C C . LYS A 1 84 ? 20.090 1.584 -36.898 1.00 88.56 84 LYS A C 1
ATOM 674 O O . LYS A 1 84 ? 19.197 1.385 -37.715 1.00 88.56 84 LYS A O 1
ATOM 679 N N . CYS A 1 85 ? 19.958 2.424 -35.867 1.00 84.25 85 CYS A N 1
ATOM 680 C CA . CYS A 1 85 ? 18.688 3.039 -35.472 1.00 84.25 85 CYS A CA 1
ATOM 681 C C . CYS A 1 85 ? 17.574 1.989 -35.272 1.00 84.25 85 CYS A C 1
ATOM 683 O O . CYS A 1 85 ? 16.423 2.210 -35.646 1.00 84.25 85 CYS A O 1
ATOM 685 N N . GLU A 1 86 ? 17.919 0.840 -34.684 1.00 88.31 86 GLU A N 1
ATOM 686 C CA . GLU A 1 86 ? 16.995 -0.268 -34.421 1.00 88.31 86 GLU A CA 1
ATOM 687 C C . GLU A 1 86 ? 16.685 -0.371 -32.923 1.00 88.31 86 GLU A C 1
ATOM 689 O O . GLU A 1 86 ? 17.582 -0.291 -32.082 1.00 88.31 86 GLU A O 1
ATOM 694 N N . ASN A 1 87 ? 15.413 -0.607 -32.592 1.00 88.38 87 ASN A N 1
ATOM 695 C CA . ASN A 1 87 ? 14.971 -0.929 -31.238 1.00 88.38 87 ASN A CA 1
ATOM 696 C C . ASN A 1 87 ? 14.410 -2.357 -31.210 1.00 88.38 87 ASN A C 1
ATOM 698 O O . ASN A 1 87 ? 13.422 -2.649 -31.884 1.00 88.38 87 ASN A O 1
ATOM 702 N N . LYS A 1 88 ? 15.051 -3.229 -30.432 1.00 89.25 88 LYS A N 1
ATOM 703 C CA . LYS A 1 88 ? 14.703 -4.646 -30.256 1.00 89.25 88 LYS A CA 1
ATOM 704 C C . LYS A 1 88 ? 14.063 -4.930 -28.897 1.00 89.25 88 LYS A C 1
ATOM 706 O O . LYS A 1 88 ? 13.986 -6.085 -28.500 1.00 89.25 88 LYS A O 1
ATOM 711 N N . ALA A 1 89 ? 13.597 -3.899 -28.194 1.00 87.31 89 ALA A N 1
ATOM 712 C CA . ALA A 1 89 ? 12.893 -4.023 -26.923 1.00 87.31 89 ALA A CA 1
ATOM 713 C C . ALA A 1 89 ? 11.459 -4.548 -27.142 1.00 87.31 89 ALA A C 1
ATOM 715 O O . ALA A 1 89 ? 10.489 -3.802 -27.035 1.00 87.31 89 ALA A O 1
ATOM 716 N N . ILE A 1 90 ? 11.348 -5.826 -27.502 1.00 88.50 90 ILE A N 1
ATOM 717 C CA . ILE A 1 90 ? 10.079 -6.546 -27.709 1.00 88.50 90 ILE A CA 1
ATOM 718 C C . ILE A 1 90 ? 9.822 -7.612 -26.643 1.00 88.50 90 ILE A C 1
ATOM 720 O O . ILE A 1 90 ? 8.702 -8.096 -26.527 1.00 88.50 90 ILE A O 1
ATOM 724 N N . GLU A 1 91 ? 10.857 -7.984 -25.896 1.00 89.56 91 GLU A N 1
ATOM 725 C CA . GLU A 1 91 ? 10.792 -9.018 -24.873 1.00 89.56 91 GLU A CA 1
ATOM 726 C C . GLU A 1 91 ? 10.067 -8.511 -23.617 1.00 89.56 91 GLU A C 1
ATOM 728 O O . GLU A 1 91 ? 10.019 -7.310 -23.328 1.00 89.56 91 GLU A O 1
ATOM 733 N N . ASN A 1 92 ? 9.507 -9.436 -22.838 1.00 90.06 92 ASN A N 1
ATOM 734 C CA . ASN A 1 92 ? 8.681 -9.115 -21.667 1.00 90.06 92 ASN A CA 1
ATOM 735 C C . ASN A 1 92 ? 9.461 -8.438 -20.526 1.00 90.06 92 ASN A C 1
ATOM 737 O O . ASN A 1 92 ? 8.870 -7.793 -19.658 1.00 90.06 92 ASN A O 1
ATOM 741 N N . ASP A 1 93 ? 10.786 -8.576 -20.504 1.00 90.19 93 ASP A N 1
ATOM 742 C CA . ASP A 1 93 ? 11.661 -7.902 -19.545 1.00 90.19 93 ASP A CA 1
ATOM 743 C C . ASP A 1 93 ? 11.788 -6.395 -19.825 1.00 90.19 93 ASP A C 1
ATOM 745 O O . ASP A 1 93 ? 12.163 -5.640 -18.939 1.00 90.19 93 ASP A O 1
ATOM 749 N N . THR A 1 94 ? 11.397 -5.910 -21.000 1.00 91.31 94 THR A N 1
ATOM 750 C CA . THR A 1 94 ? 11.497 -4.482 -21.343 1.00 91.31 94 THR A CA 1
ATOM 751 C C . THR A 1 94 ? 10.519 -3.607 -20.546 1.00 91.31 94 THR A C 1
ATOM 753 O O . THR A 1 94 ? 10.787 -2.428 -20.298 1.00 91.31 94 THR A O 1
ATOM 756 N N . ALA A 1 95 ? 9.405 -4.191 -20.088 1.00 94.19 95 ALA A N 1
ATOM 757 C CA . ALA A 1 95 ? 8.391 -3.553 -19.253 1.00 94.19 95 ALA A CA 1
ATOM 758 C C . ALA A 1 95 ? 8.259 -4.289 -17.911 1.00 94.19 95 ALA A C 1
ATOM 760 O O . ALA A 1 95 ? 7.454 -5.208 -17.742 1.00 94.19 95 ALA A O 1
ATOM 761 N N . THR A 1 96 ? 9.043 -3.855 -16.923 1.00 96.25 96 THR A N 1
ATOM 762 C CA . THR A 1 96 ? 9.095 -4.472 -15.591 1.00 96.25 96 THR A CA 1
ATOM 763 C C . THR A 1 96 ? 8.749 -3.491 -14.474 1.00 96.25 96 THR A C 1
ATOM 765 O O . THR A 1 96 ? 8.966 -2.282 -14.565 1.00 96.25 96 THR A O 1
ATOM 768 N N . LEU A 1 97 ? 8.224 -4.027 -13.372 1.00 96.62 97 LEU A N 1
ATOM 769 C CA . LEU A 1 97 ? 8.046 -3.310 -12.118 1.00 96.62 97 LEU A CA 1
ATOM 770 C C . LEU A 1 97 ? 9.205 -3.636 -11.174 1.00 96.62 97 LEU A C 1
ATOM 772 O O . LEU A 1 97 ? 9.480 -4.801 -10.875 1.00 96.62 97 LEU A O 1
ATOM 776 N N . LEU A 1 98 ? 9.847 -2.591 -10.656 1.00 97.00 98 LEU A N 1
ATOM 777 C CA . LEU A 1 98 ? 10.823 -2.717 -9.582 1.00 97.00 98 LEU A CA 1
ATOM 778 C C . LEU A 1 98 ? 10.105 -2.888 -8.241 1.00 97.00 98 LEU A C 1
ATOM 780 O O . LEU A 1 98 ? 9.412 -1.983 -7.778 1.00 97.00 98 LEU A O 1
ATOM 784 N N . GLY A 1 99 ? 10.314 -4.028 -7.592 1.00 94.31 99 GLY A N 1
ATOM 785 C CA . GLY A 1 99 ? 9.692 -4.348 -6.313 1.00 94.31 99 GLY A CA 1
ATOM 786 C C . GLY A 1 99 ? 10.630 -5.059 -5.346 1.00 94.31 99 GLY A C 1
ATOM 787 O O . GLY A 1 99 ? 11.788 -5.359 -5.645 1.00 94.31 99 GLY A O 1
ATOM 788 N N . LEU A 1 100 ? 10.108 -5.340 -4.154 1.00 92.94 100 LEU A N 1
ATOM 789 C CA . LEU A 1 100 ? 10.771 -6.160 -3.146 1.00 92.94 100 LEU A CA 1
ATOM 790 C C . LEU A 1 100 ? 10.072 -7.520 -3.071 1.00 92.94 100 LEU A C 1
ATOM 792 O O . LEU A 1 100 ? 8.910 -7.594 -2.681 1.00 92.94 100 LEU A O 1
ATOM 796 N N . ARG A 1 101 ? 10.791 -8.602 -3.384 1.00 90.38 101 ARG A N 1
AT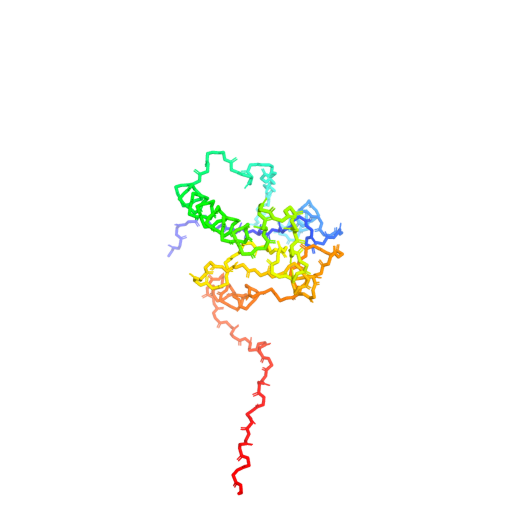OM 797 C CA . ARG A 1 101 ? 10.362 -9.981 -3.094 1.00 90.38 101 ARG A CA 1
ATOM 798 C C . ARG A 1 101 ? 11.241 -10.508 -1.950 1.00 90.38 101 ARG A C 1
ATOM 800 O O . ARG A 1 101 ? 12.437 -10.772 -2.105 1.00 90.38 101 ARG A O 1
ATOM 807 N N . GLY A 1 102 ? 10.665 -10.575 -0.748 1.00 87.19 102 GLY A N 1
ATOM 808 C CA . GLY A 1 102 ? 11.394 -10.889 0.484 1.00 87.19 102 GLY A CA 1
ATOM 809 C C . GLY A 1 102 ? 12.440 -9.820 0.828 1.00 87.19 102 GLY A C 1
ATOM 810 O O . GLY A 1 102 ? 12.101 -8.680 1.122 1.00 87.19 102 GLY A O 1
ATOM 811 N N . ARG A 1 103 ? 13.728 -10.190 0.809 1.00 88.19 103 ARG A N 1
ATOM 812 C CA . ARG A 1 103 ? 14.856 -9.267 1.065 1.00 88.19 103 ARG A CA 1
ATOM 813 C C . ARG A 1 103 ? 15.527 -8.740 -0.207 1.00 88.19 103 ARG A C 1
ATOM 815 O O . ARG A 1 103 ? 16.497 -7.992 -0.109 1.00 88.19 103 ARG A O 1
ATOM 822 N N . ARG A 1 104 ? 15.071 -9.168 -1.387 1.00 93.19 104 ARG A N 1
ATOM 823 C CA . ARG A 1 104 ? 15.714 -8.862 -2.669 1.00 93.19 104 ARG A CA 1
ATOM 824 C C . ARG A 1 104 ? 14.917 -7.810 -3.430 1.00 93.19 104 ARG A C 1
ATOM 826 O O . ARG A 1 104 ? 13.690 -7.852 -3.444 1.00 93.19 104 ARG A O 1
ATOM 833 N N . VAL A 1 105 ? 15.645 -6.902 -4.071 1.00 94.56 105 VAL A N 1
ATOM 834 C CA . VAL A 1 105 ? 15.114 -5.960 -5.060 1.00 94.56 105 VAL A CA 1
ATOM 835 C C . VAL A 1 105 ? 15.074 -6.689 -6.401 1.00 94.56 105 VAL A C 1
ATOM 837 O O . VAL A 1 105 ? 16.106 -7.203 -6.831 1.00 94.56 105 VAL A O 1
ATOM 840 N N . VAL A 1 106 ? 13.897 -6.789 -7.013 1.00 95.75 106 VAL A N 1
ATOM 841 C CA . VAL A 1 106 ? 13.651 -7.602 -8.214 1.00 95.75 106 VAL A CA 1
ATOM 842 C C . VAL A 1 106 ? 12.872 -6.779 -9.238 1.00 95.75 106 VAL A C 1
ATOM 844 O O . VAL A 1 106 ? 11.943 -6.062 -8.869 1.00 95.75 106 VAL A O 1
ATOM 847 N N . PHE A 1 107 ? 13.246 -6.903 -10.510 1.00 96.81 107 PHE A N 1
ATOM 848 C CA . PHE A 1 107 ? 12.467 -6.424 -11.651 1.00 96.81 107 PHE A CA 1
ATOM 849 C C . PHE A 1 107 ? 11.591 -7.575 -12.133 1.00 96.81 107 PHE A C 1
ATOM 851 O O . PHE A 1 107 ? 12.115 -8.634 -12.467 1.00 96.81 107 PHE A O 1
ATOM 858 N N . THR A 1 108 ? 10.272 -7.398 -12.099 1.00 96.00 108 THR A N 1
ATOM 859 C CA . THR A 1 108 ? 9.312 -8.439 -12.505 1.00 96.00 108 THR A CA 1
ATOM 860 C C . THR A 1 108 ? 8.514 -7.937 -13.706 1.00 96.00 108 THR A C 1
ATOM 862 O O . THR A 1 108 ? 8.012 -6.812 -13.623 1.00 96.00 108 THR A O 1
ATOM 865 N N . PRO A 1 109 ? 8.396 -8.702 -14.806 1.00 96.88 109 PRO A N 1
ATOM 866 C CA . PRO A 1 109 ? 7.587 -8.314 -15.959 1.00 96.88 109 PRO A CA 1
ATOM 867 C C . PRO A 1 109 ? 6.157 -7.961 -15.559 1.00 96.88 109 PRO A C 1
ATOM 869 O O . PRO A 1 109 ? 5.541 -8.646 -14.741 1.00 96.88 109 PRO A O 1
ATOM 872 N N . VAL A 1 110 ? 5.613 -6.889 -16.133 1.00 96.25 110 VAL A N 1
ATOM 873 C CA . VAL A 1 110 ? 4.249 -6.442 -15.806 1.00 96.25 110 VAL A CA 1
ATOM 874 C C . VAL A 1 110 ? 3.208 -7.485 -16.226 1.00 96.25 110 VAL A C 1
ATOM 876 O O . VAL A 1 110 ? 2.203 -7.646 -15.539 1.00 96.25 110 VAL A O 1
ATOM 879 N N . GLU A 1 111 ? 3.470 -8.240 -17.295 1.00 95.31 111 GLU A N 1
ATOM 880 C CA . GLU A 1 111 ? 2.605 -9.339 -17.741 1.00 95.31 111 GLU A CA 1
ATOM 881 C C . GLU A 1 111 ? 2.500 -10.470 -16.707 1.00 95.31 111 GLU A C 1
ATOM 883 O O . GLU A 1 111 ? 1.404 -10.967 -16.456 1.00 95.31 111 GLU A O 1
ATOM 888 N N . GLU A 1 112 ? 3.611 -10.833 -16.052 1.00 94.88 112 GLU A N 1
ATOM 889 C CA . GLU A 1 112 ? 3.614 -11.815 -14.954 1.00 94.88 112 GLU A CA 1
ATOM 890 C C . GLU A 1 112 ? 2.794 -11.283 -13.771 1.00 94.88 112 GLU A C 1
ATOM 892 O O . GLU A 1 112 ? 1.918 -11.968 -13.244 1.00 94.88 112 GLU A O 1
ATOM 897 N N . LEU A 1 113 ? 3.019 -10.019 -13.398 1.00 94.62 113 LEU A N 1
ATOM 898 C CA . LEU A 1 113 ? 2.322 -9.384 -12.278 1.00 94.62 113 LEU A CA 1
ATOM 899 C C . LEU A 1 113 ? 0.819 -9.235 -12.514 1.00 94.62 113 LEU A C 1
ATOM 901 O O . LEU A 1 113 ? 0.047 -9.293 -11.555 1.00 94.62 113 LEU A O 1
ATOM 905 N N . ALA A 1 114 ? 0.390 -9.061 -13.764 1.00 95.56 114 ALA A N 1
ATOM 906 C CA . ALA A 1 114 ? -1.024 -9.001 -14.106 1.00 95.56 114 ALA A CA 1
ATOM 907 C C . ALA A 1 114 ? -1.753 -10.307 -13.748 1.00 95.56 114 ALA A C 1
ATOM 909 O O . ALA A 1 114 ? -2.891 -10.254 -13.289 1.00 95.56 114 ALA A O 1
ATOM 910 N N . GLY A 1 115 ? -1.089 -11.462 -13.877 1.00 95.94 115 GLY A N 1
ATOM 911 C CA . GLY A 1 115 ? -1.635 -12.756 -13.455 1.00 95.94 115 GLY A CA 1
ATOM 912 C C . GLY A 1 115 ? -1.748 -12.922 -11.934 1.00 95.94 115 GLY A C 1
ATOM 913 O O . GLY A 1 115 ? -2.568 -13.706 -11.462 1.00 95.94 115 GLY A O 1
ATOM 914 N N . GLU A 1 116 ? -0.963 -12.170 -11.160 1.00 94.69 116 GLU A N 1
ATOM 915 C CA . GLU A 1 116 ? -0.948 -12.199 -9.689 1.00 94.69 116 GLU A CA 1
ATOM 916 C C . GLU A 1 116 ? -1.813 -11.092 -9.048 1.00 94.69 116 GLU A C 1
ATOM 918 O O . GLU A 1 116 ? -1.870 -10.982 -7.817 1.00 94.69 116 GLU A O 1
ATOM 923 N N . THR A 1 117 ? -2.484 -10.261 -9.855 1.00 96.44 117 THR A N 1
ATOM 924 C CA . THR A 1 117 ? -3.189 -9.053 -9.397 1.00 96.44 117 THR A CA 1
ATOM 925 C C . THR A 1 117 ? -4.698 -9.156 -9.607 1.00 96.44 117 THR A C 1
ATOM 927 O O . THR A 1 117 ? -5.182 -9.362 -10.716 1.00 96.44 117 THR A O 1
ATOM 930 N N . ASP A 1 118 ? -5.460 -8.920 -8.542 1.00 96.44 118 ASP A N 1
ATOM 931 C CA . ASP A 1 118 ? -6.888 -8.629 -8.614 1.00 96.44 118 ASP A CA 1
ATOM 932 C C . ASP A 1 118 ? -7.072 -7.146 -8.969 1.00 96.44 118 ASP A C 1
ATOM 934 O O . ASP A 1 118 ? -6.886 -6.256 -8.131 1.00 96.44 118 ASP A O 1
ATOM 938 N N . PHE A 1 119 ? -7.408 -6.870 -10.230 1.00 95.50 119 PHE A N 1
ATOM 939 C CA . PHE A 1 119 ? -7.592 -5.504 -10.726 1.00 95.50 119 PHE A CA 1
ATOM 940 C C . PHE A 1 119 ? -8.895 -4.850 -10.260 1.00 95.50 119 PHE A C 1
ATOM 942 O O . PHE A 1 119 ? -8.928 -3.624 -10.117 1.00 95.50 119 PHE A O 1
ATOM 949 N N . ASP A 1 120 ? -9.935 -5.639 -9.981 1.00 95.44 120 ASP A N 1
ATOM 950 C CA . ASP A 1 120 ? -11.228 -5.124 -9.526 1.00 95.44 120 ASP A CA 1
ATOM 951 C C . ASP A 1 120 ? -11.090 -4.525 -8.123 1.00 95.44 120 ASP A C 1
ATOM 953 O O . ASP A 1 120 ? -11.540 -3.405 -7.859 1.00 95.44 120 ASP A O 1
ATOM 957 N N . HIS A 1 121 ? -10.387 -5.234 -7.236 1.00 93.12 121 HIS A N 1
ATOM 958 C CA . HIS A 1 121 ? -10.136 -4.792 -5.863 1.00 93.12 121 HIS A CA 1
ATOM 959 C C . HIS A 1 121 ? -8.803 -4.055 -5.685 1.00 93.12 121 HIS A C 1
ATOM 961 O O . HIS A 1 121 ? -8.573 -3.466 -4.626 1.00 93.12 121 HIS A O 1
ATOM 967 N N . ARG A 1 122 ? -7.945 -4.039 -6.716 1.00 95.00 122 ARG A N 1
ATOM 968 C CA . ARG A 1 122 ? -6.602 -3.427 -6.722 1.00 95.00 122 ARG A CA 1
ATOM 969 C C . ARG A 1 122 ? -5.690 -3.995 -5.632 1.00 95.00 122 ARG A C 1
ATOM 971 O O . ARG A 1 122 ? -5.024 -3.251 -4.910 1.00 95.00 122 ARG A O 1
ATOM 978 N N . LEU A 1 123 ? -5.684 -5.317 -5.496 1.00 94.12 123 LEU A N 1
ATOM 979 C CA . LEU A 1 123 ? -4.924 -6.052 -4.485 1.00 94.12 123 LEU A CA 1
ATOM 980 C C . LEU A 1 123 ? -4.148 -7.209 -5.126 1.00 94.12 123 LEU A C 1
ATOM 982 O O . LEU A 1 123 ? -4.555 -7.714 -6.168 1.00 94.12 123 LEU A O 1
ATOM 986 N N . PRO A 1 124 ? -3.049 -7.673 -4.512 1.00 94.94 124 PRO A N 1
ATOM 987 C CA . PRO A 1 124 ? -2.454 -8.945 -4.902 1.00 94.94 124 PRO A CA 1
ATOM 988 C C . PRO A 1 124 ? -3.393 -10.105 -4.542 1.00 94.94 124 PRO A C 1
ATOM 990 O O . PRO A 1 124 ? -4.072 -10.062 -3.509 1.00 94.94 124 PRO A O 1
ATOM 993 N N . LEU A 1 125 ? -3.384 -11.161 -5.359 1.00 94.94 125 LEU A N 1
ATOM 994 C CA . LEU A 1 125 ? -4.150 -12.385 -5.099 1.00 94.94 125 LEU A CA 1
ATOM 995 C C . LEU A 1 125 ? -3.685 -13.080 -3.808 1.00 94.94 125 LEU A C 1
ATOM 997 O O . LEU A 1 125 ? -4.517 -13.499 -3.002 1.00 94.94 125 LEU A O 1
ATOM 1001 N N . ASP A 1 126 ? -2.369 -13.150 -3.566 1.00 92.88 126 ASP A N 1
ATOM 1002 C CA . ASP A 1 126 ? -1.810 -13.633 -2.295 1.00 92.88 126 ASP A CA 1
ATOM 1003 C C . ASP A 1 126 ? -1.518 -12.476 -1.328 1.00 92.88 126 ASP A C 1
ATOM 1005 O O . ASP A 1 126 ? -0.659 -11.620 -1.549 1.00 92.88 126 ASP A O 1
ATOM 1009 N N . GLN A 1 127 ? -2.208 -12.480 -0.190 1.00 93.81 127 GLN A N 1
ATOM 1010 C CA . GLN A 1 127 ? -2.039 -11.501 0.882 1.00 93.81 127 GLN A CA 1
ATOM 1011 C C . GLN A 1 127 ? -1.259 -12.128 2.040 1.00 93.81 127 GLN A C 1
ATOM 1013 O O . GLN A 1 127 ? -1.817 -12.483 3.082 1.00 93.81 127 GLN A O 1
ATOM 1018 N N . TRP A 1 128 ? 0.060 -12.241 1.867 1.00 91.12 128 TRP A N 1
ATOM 1019 C CA . TRP A 1 128 ? 0.966 -12.950 2.783 1.00 91.12 128 TRP A CA 1
ATOM 1020 C C . TRP A 1 128 ? 0.808 -12.574 4.269 1.00 91.12 128 TRP A C 1
ATOM 1022 O O . TRP A 1 128 ? 0.963 -13.421 5.150 1.00 91.12 128 TRP A O 1
ATOM 1032 N N . TRP A 1 129 ? 0.478 -11.316 4.568 1.00 90.88 129 TRP A N 1
ATOM 1033 C CA . TRP A 1 129 ? 0.354 -10.789 5.929 1.00 90.88 129 TRP A CA 1
ATOM 1034 C C . TRP A 1 129 ? -0.883 -11.313 6.671 1.00 90.88 129 TRP A C 1
ATOM 1036 O O . TRP A 1 129 ? -0.923 -11.256 7.900 1.00 90.88 129 TRP A O 1
ATOM 1046 N N . LEU A 1 130 ? -1.873 -11.889 5.976 1.00 91.81 130 LEU A N 1
ATOM 1047 C CA . LEU A 1 130 ? -3.019 -12.544 6.618 1.00 91.81 130 LEU A CA 1
ATOM 1048 C C . LEU A 1 130 ? -2.586 -13.720 7.500 1.00 91.81 130 LEU A C 1
ATOM 1050 O O . LEU A 1 130 ? -3.215 -13.980 8.528 1.00 91.81 130 LEU A O 1
ATOM 1054 N N . LYS A 1 131 ? -1.458 -14.357 7.165 1.00 91.25 131 LYS A N 1
ATOM 1055 C CA . LYS A 1 131 ? -0.831 -15.424 7.959 1.00 91.25 131 LYS A CA 1
ATOM 1056 C C . LYS A 1 131 ? -0.373 -14.941 9.343 1.00 91.25 131 LYS A C 1
ATOM 1058 O O . LYS A 1 131 ? -0.154 -15.757 10.229 1.00 91.25 131 LYS A O 1
ATOM 1063 N N . LEU A 1 132 ? -0.271 -13.624 9.564 1.00 91.19 132 LEU A N 1
ATOM 1064 C CA . LEU A 1 132 ? 0.070 -13.024 10.860 1.00 91.19 132 LEU A CA 1
ATOM 1065 C C . LEU A 1 132 ? -1.147 -12.831 11.781 1.00 91.19 132 LEU A C 1
ATOM 1067 O O . LEU A 1 132 ? -0.978 -12.523 12.961 1.00 91.19 132 LEU A O 1
ATOM 1071 N N . ARG A 1 133 ? -2.382 -13.025 11.292 1.00 89.38 133 ARG A N 1
ATOM 1072 C CA . ARG A 1 133 ? -3.602 -12.869 12.108 1.00 89.38 133 ARG A CA 1
ATOM 1073 C C . ARG A 1 133 ? -3.628 -13.749 13.368 1.00 89.38 133 ARG A C 1
ATOM 1075 O O . ARG A 1 133 ? -4.057 -13.237 14.402 1.00 89.38 133 ARG A O 1
ATOM 1082 N N . PRO A 1 134 ? -3.170 -15.017 13.353 1.00 88.94 134 PRO A N 1
ATOM 1083 C CA . PRO A 1 134 ? -3.086 -15.818 14.573 1.00 88.94 134 PRO A CA 1
ATOM 1084 C C . PRO A 1 134 ? -2.172 -15.185 15.630 1.00 88.94 134 PRO A C 1
ATOM 1086 O O . PRO A 1 134 ? -2.557 -15.099 16.794 1.00 88.94 134 PRO A O 1
ATOM 1089 N N . LEU A 1 135 ? -1.013 -14.650 15.223 1.00 89.25 135 LEU A N 1
ATOM 1090 C CA . LEU A 1 135 ? -0.099 -13.944 16.130 1.00 89.25 135 LEU A CA 1
ATOM 1091 C C . LEU A 1 135 ? -0.756 -12.696 16.722 1.00 89.25 135 LEU A C 1
ATOM 1093 O O . LEU A 1 135 ? -0.665 -12.470 17.926 1.00 89.25 135 LEU A O 1
ATOM 1097 N N . LEU A 1 136 ? -1.480 -11.925 15.905 1.00 86.81 136 LEU A N 1
ATOM 1098 C CA . LEU A 1 136 ? -2.246 -10.775 16.385 1.00 86.81 136 LEU A CA 1
ATOM 1099 C C . LEU A 1 136 ? -3.265 -11.183 17.461 1.00 86.81 136 LEU A C 1
ATOM 1101 O O . LEU A 1 136 ? -3.380 -10.500 18.473 1.00 86.81 136 LEU A O 1
ATOM 1105 N N . ARG A 1 137 ? -3.982 -12.302 17.280 1.00 83.75 137 ARG A N 1
ATOM 1106 C CA . ARG A 1 137 ? -4.955 -12.801 18.270 1.00 83.75 137 ARG A CA 1
ATOM 1107 C C . ARG A 1 137 ? -4.288 -13.206 19.586 1.00 83.75 137 ARG A C 1
ATOM 1109 O O . ARG A 1 137 ? -4.839 -12.903 20.642 1.00 83.75 137 ARG A O 1
ATOM 1116 N N . ILE A 1 138 ? -3.120 -13.851 19.517 1.00 86.31 138 ILE A N 1
ATOM 1117 C CA . ILE A 1 138 ? -2.328 -14.237 20.696 1.00 86.31 138 ILE A CA 1
ATOM 1118 C C . ILE A 1 138 ? -1.868 -12.990 21.455 1.00 86.31 138 ILE A C 1
ATOM 1120 O O . ILE A 1 138 ? -2.016 -12.923 22.667 1.00 86.31 138 ILE A O 1
ATOM 1124 N N . LEU A 1 139 ? -1.357 -11.980 20.747 1.00 86.81 139 LEU A N 1
ATOM 1125 C CA . LEU A 1 139 ? -0.857 -10.751 21.368 1.00 86.81 139 LEU A CA 1
ATOM 1126 C C . LEU A 1 139 ? -1.978 -9.832 21.881 1.00 86.81 139 LEU A C 1
ATOM 1128 O O . LEU A 1 139 ? -1.760 -9.068 22.817 1.00 86.81 139 LEU A O 1
ATOM 1132 N N . ALA A 1 140 ? -3.172 -9.893 21.283 1.00 81.50 140 ALA A N 1
ATOM 1133 C CA . ALA A 1 140 ? -4.314 -9.068 21.673 1.00 81.50 140 ALA A CA 1
ATOM 1134 C C . ALA A 1 140 ? -5.102 -9.623 22.875 1.00 81.50 140 ALA A C 1
ATOM 1136 O O . ALA A 1 140 ? -5.761 -8.853 23.574 1.00 81.50 140 ALA A O 1
ATOM 1137 N N . LYS A 1 141 ? -5.072 -10.941 23.124 1.00 67.69 141 LYS A N 1
ATOM 1138 C CA . LYS A 1 141 ? -5.781 -11.575 24.248 1.00 67.69 141 LYS A CA 1
ATOM 1139 C C . LYS A 1 141 ? -4.816 -11.890 25.394 1.00 67.69 141 LYS A C 1
ATOM 1141 O O . LYS A 1 141 ? -3.883 -12.658 25.228 1.00 67.69 141 LYS A O 1
ATOM 1146 N N . HIS A 1 142 ? -5.111 -11.390 26.595 1.00 55.16 142 HIS A N 1
ATOM 1147 C CA . HIS A 1 142 ? -4.384 -11.756 27.822 1.00 55.16 142 HIS A CA 1
ATOM 1148 C C . HIS A 1 142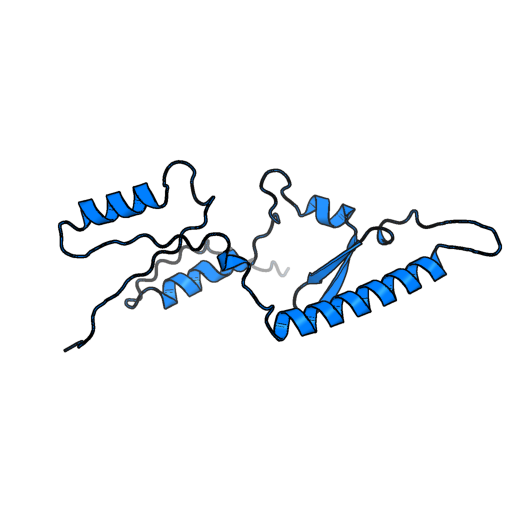 ? -4.746 -13.168 28.347 1.00 55.16 142 HIS A C 1
ATOM 1150 O O . HIS A 1 142 ? -4.038 -13.701 29.193 1.00 55.16 142 HIS A O 1
ATOM 1156 N N . ASN A 1 143 ? -5.817 -13.803 27.848 1.00 50.28 143 ASN A N 1
ATOM 1157 C CA . ASN A 1 143 ? -6.207 -15.164 28.239 1.00 50.28 143 ASN A CA 1
ATOM 1158 C C . ASN A 1 143 ? -6.218 -16.101 27.024 1.00 50.28 143 ASN A C 1
ATOM 1160 O O . ASN A 1 143 ? -7.117 -16.046 26.181 1.00 50.28 143 ASN A O 1
ATOM 1164 N N . SER A 1 144 ? -5.211 -16.968 26.963 1.00 43.09 144 SER A N 1
ATOM 1165 C CA . SER A 1 144 ? -5.025 -18.026 25.973 1.00 43.09 144 SER A CA 1
ATOM 1166 C C . SER A 1 144 ? -6.159 -19.055 26.028 1.00 43.09 144 SER A C 1
ATOM 1168 O O . SER A 1 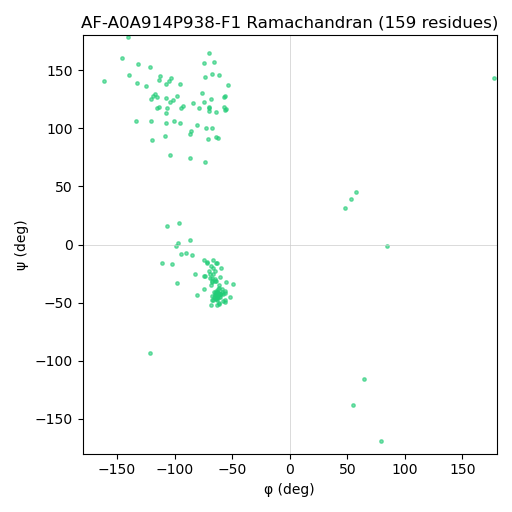144 ? -6.099 -20.025 26.774 1.00 43.09 144 SER A O 1
ATOM 1170 N N . THR A 1 145 ? -7.208 -18.864 25.234 1.00 42.25 145 THR A N 1
ATOM 1171 C CA . THR A 1 145 ? -8.124 -19.951 24.854 1.00 42.25 145 THR A CA 1
ATOM 1172 C C . THR A 1 145 ? -7.859 -20.260 23.391 1.00 42.25 145 THR A C 1
ATOM 1174 O O . THR A 1 145 ? -8.342 -19.571 22.492 1.00 42.25 145 THR A O 1
ATOM 1177 N N . TYR A 1 146 ? -6.980 -21.237 23.170 1.00 50.84 146 TYR A N 1
ATOM 1178 C CA . TYR A 1 146 ? -6.676 -21.771 21.851 1.00 50.84 146 TYR A CA 1
ATOM 1179 C C . TYR A 1 146 ? -7.886 -22.567 21.358 1.00 50.84 146 TYR A C 1
ATOM 1181 O O . TYR A 1 146 ? -8.252 -23.568 21.963 1.00 50.84 146 TYR A O 1
ATOM 1189 N N . TYR A 1 147 ? -8.478 -22.133 20.250 1.00 47.91 147 TYR A N 1
ATOM 1190 C CA . TYR A 1 147 ? -9.129 -23.045 19.319 1.00 47.91 147 TYR A CA 1
ATOM 1191 C C . TYR A 1 147 ? -8.308 -22.980 18.039 1.00 47.91 147 TYR A C 1
ATOM 1193 O O . TYR A 1 147 ? -8.111 -21.902 17.470 1.00 47.91 147 TYR A O 1
ATOM 1201 N N . THR A 1 148 ? -7.737 -24.115 17.654 1.00 48.75 148 THR A N 1
ATOM 1202 C CA . THR A 1 148 ? -6.965 -24.257 16.425 1.00 48.75 148 THR A CA 1
ATOM 1203 C C . THR A 1 148 ? -7.935 -24.114 15.252 1.00 48.75 148 THR A C 1
ATOM 1205 O O . THR A 1 148 ? -8.685 -25.028 14.949 1.00 48.75 148 THR A O 1
ATOM 1208 N N . GLU A 1 149 ? -7.974 -22.934 14.630 1.00 52.34 149 GLU A N 1
ATOM 1209 C CA . GLU A 1 149 ? -8.712 -22.688 13.375 1.00 52.34 149 GLU A CA 1
ATOM 1210 C C . GLU A 1 149 ? -7.862 -23.023 12.132 1.00 52.34 149 GLU A C 1
ATOM 1212 O O . GLU A 1 149 ? -8.282 -22.773 11.004 1.00 52.34 149 GLU A O 1
ATOM 1217 N N . ALA A 1 150 ? -6.645 -23.547 12.314 1.00 50.12 150 ALA A N 1
ATOM 1218 C CA . ALA A 1 150 ? -5.857 -24.053 11.199 1.00 50.12 150 ALA A CA 1
ATOM 1219 C C . ALA A 1 150 ? -6.451 -25.396 10.763 1.00 50.12 150 ALA A C 1
ATOM 1221 O O . ALA A 1 150 ? -6.561 -26.303 11.581 1.00 50.12 150 ALA A O 1
ATOM 1222 N N . MET A 1 151 ? -6.850 -25.504 9.493 1.00 53.34 151 MET A N 1
ATOM 1223 C CA . MET A 1 151 ? -7.157 -26.797 8.884 1.00 53.34 151 MET A CA 1
ATOM 1224 C C . MET A 1 151 ? -5.931 -27.697 9.037 1.00 53.34 151 MET A C 1
ATOM 1226 O O . MET A 1 151 ? -4.828 -27.279 8.673 1.00 53.34 151 MET A O 1
ATOM 1230 N N . ASP A 1 152 ? -6.133 -28.898 9.576 1.00 53.25 152 ASP A N 1
ATOM 1231 C CA . ASP A 1 152 ? -5.102 -29.926 9.616 1.00 53.25 152 ASP A CA 1
ATOM 1232 C C . ASP A 1 152 ? -4.613 -30.161 8.183 1.00 53.25 152 ASP A C 1
ATOM 1234 O O . ASP A 1 152 ? -5.383 -30.532 7.294 1.00 53.25 152 ASP A O 1
ATOM 1238 N N . VAL A 1 153 ? -3.337 -29.863 7.940 1.00 55.00 153 VAL A N 1
ATOM 1239 C CA . VAL A 1 153 ? -2.667 -30.256 6.702 1.00 55.00 153 VAL A CA 1
ATOM 1240 C C . VAL A 1 153 ? -2.522 -31.773 6.796 1.00 55.00 153 VAL A C 1
ATOM 1242 O O . VAL A 1 153 ? -1.866 -32.223 7.737 1.00 55.00 153 VAL A O 1
ATOM 1245 N N . PRO A 1 154 ? -3.127 -32.570 5.895 1.00 50.16 154 PRO A N 1
ATOM 1246 C CA . PRO A 1 154 ? -2.930 -34.010 5.916 1.00 50.16 154 PRO A CA 1
ATOM 1247 C C . PRO A 1 154 ? -1.435 -34.287 5.794 1.00 50.16 154 PRO A C 1
ATOM 1249 O O . PRO A 1 154 ? -0.783 -33.764 4.884 1.00 50.16 154 PRO A O 1
ATOM 1252 N N . GLU A 1 155 ? -0.889 -35.067 6.725 1.00 49.44 155 GLU A N 1
ATOM 1253 C CA . GLU A 1 155 ? 0.448 -35.618 6.563 1.00 49.44 155 GLU A CA 1
ATOM 1254 C C . GLU A 1 155 ? 0.445 -36.412 5.257 1.00 49.44 155 GLU A C 1
ATOM 1256 O O . GLU A 1 155 ? -0.341 -37.341 5.074 1.00 49.44 155 GLU A O 1
ATOM 1261 N N . ILE A 1 156 ? 1.280 -35.992 4.308 1.00 55.28 156 ILE A N 1
ATOM 1262 C CA . ILE A 1 156 ? 1.565 -36.797 3.129 1.00 55.28 156 ILE A CA 1
ATOM 1263 C C . ILE A 1 156 ? 2.414 -37.953 3.656 1.00 55.28 156 ILE A C 1
ATOM 1265 O O . ILE A 1 156 ? 3.631 -37.816 3.791 1.00 55.28 156 ILE A O 1
ATOM 1269 N N . GLU A 1 157 ? 1.762 -39.053 4.036 1.00 43.81 157 GLU A N 1
ATOM 1270 C CA . GLU A 1 157 ? 2.444 -40.324 4.249 1.00 43.81 157 GLU A CA 1
ATOM 1271 C C . GLU A 1 157 ? 3.174 -40.656 2.947 1.00 43.81 157 GLU A C 1
ATOM 1273 O O . GLU A 1 157 ? 2.575 -40.786 1.879 1.00 43.81 157 GLU A O 1
ATOM 1278 N N . GLY A 1 158 ? 4.502 -40.694 3.024 1.00 44.84 158 GLY A N 1
ATOM 1279 C CA . GLY A 1 158 ? 5.320 -41.170 1.927 1.00 44.84 158 GLY A CA 1
ATOM 1280 C C . GLY A 1 158 ? 5.018 -42.643 1.695 1.00 44.84 158 GLY A C 1
ATOM 1281 O O . GLY A 1 158 ? 5.361 -43.476 2.531 1.00 44.84 158 GLY A O 1
ATOM 1282 N N . GLU A 1 159 ? 4.433 -42.960 0.544 1.00 41.09 159 GLU A N 1
ATOM 1283 C CA . GLU A 1 159 ? 4.600 -44.273 -0.070 1.00 41.09 159 GLU A CA 1
ATOM 1284 C C . GLU A 1 159 ? 6.086 -44.412 -0.435 1.00 41.09 159 GLU A C 1
ATOM 1286 O O . GLU A 1 159 ? 6.558 -43.939 -1.468 1.00 41.09 159 GLU A O 1
ATOM 1291 N N . MET A 1 160 ? 6.852 -44.986 0.491 1.00 44.66 160 MET A N 1
ATOM 1292 C CA . MET A 1 160 ? 8.050 -45.736 0.149 1.00 44.66 160 MET A CA 1
ATOM 1293 C C . MET A 1 160 ? 7.609 -47.164 -0.167 1.00 44.66 160 MET A C 1
ATOM 1295 O O . MET A 1 160 ? 7.459 -47.961 0.757 1.00 44.66 160 MET A O 1
ATOM 1299 N N . ASP A 1 161 ? 7.454 -47.455 -1.455 1.00 42.28 161 ASP A N 1
ATOM 1300 C CA . ASP A 1 161 ? 7.723 -48.778 -2.026 1.00 42.28 161 ASP A CA 1
ATOM 1301 C C . ASP A 1 161 ? 8.888 -48.653 -3.022 1.00 42.28 161 ASP A C 1
ATOM 1303 O O . ASP A 1 161 ? 8.868 -47.714 -3.856 1.00 42.28 161 ASP A O 1
#

Nearest PDB structures (foldseek):
  4wl0-assembly1_D  TM=9.423E-01  e=2.376E-10  Homo sapiens
  4u1r-assembly1_D  TM=9.271E-01  e=2.376E-10  Homo sapiens
  4u1r-assembly1_A  TM=9.322E-01  e=4.652E-10  Homo sapiens
  4xyk-assembly1_A  TM=9.033E-01  e=4.067E-10  Homo sapiens
  7tff-assembly1_B  TM=9.139E-01  e=1.363E-09  Homo sapiens

pLDDT: mean 86.4, std 16.42, range [38.56, 97.94]

Mean predicted aligned error: 9.75 Å

Sequence (161 aa):
MQHGVQRYLIIRCENANRHYTTEFVQQLFAEEGKGEFSTRINVLGHAQQGGNPTPFDRNMGTKLAARALEYLITQAKEYVDLEKCENKAIENDTATLLGLRGRRVVFTPVEELAGETDFDHRLPLDQWWLKLRPLLRILAKHNSTYYTEAMDVPEIEGEMD

InterPro domains:
  IPR000023 Phosphofructokinase domain [PF00365] (4-71)
  IPR015912 Phosphofructokinase, conserved site [PS00433] (40-58)
  IPR022953 ATP-dependent 6-phosphofructokinase [PR00476] (4-16)
  IPR022953 ATP-dependent 6-phosphofructokinase [PR00476] (36-58)
  IPR035966 Phosphofructokinase superfamily [SSF53784] (5-148)